Protein AF-A0A964UJM0-F1 (afdb_monomer_lite)

pLDDT: mean 88.79, std 15.18, range [38.19, 98.31]

InterPro domains:
  IPR014030 Beta-ketoacyl synthase-like, N-terminal domain [PF00109] (38-84)
  IPR015083 Polyketide synthase NorB/C/GfsB-E-like, docking domain [PF08990] (14-30)
  IPR016039 Thiolase-like [G3DSA:3.40.47.10] (19-84)
  IPR016039 Thiolase-like [SSF53901] (38-83)
  IPR050091 Polyketide and Nonribosomal Peptide Biosynthesis Enzymes [PTHR43775] (22-84)

Foldseek 3Di:
DDDDDDDDDPPVNVVVVVVVVVVVVVVVVVVVVVVVVPDDDPPDDFDDDAPRDGGPVSVVVCVVVVHDRDDDDDPPPPDPVVVVVD

Organism: NCBI:txid1775135

Sequence (86 aa):
MTATASSSASPSASVVEALRASLKENERLRNAVQAAAEPIAVVGMGCRYPGGVNSPEQLWKLVHDGGDAVAGFPTDRGWDLTALFS

Radius of gyration: 32.92 Å; chains: 1; bounding box: 55×38×94 Å

Secondary structure (DSSP, 8-state):
----------HHHHHHHHHHHHHHHHHHHHHHHHHHTPPPP-------BTTTB-SHHHHHHHHHTT-----PPPSSS---HHHH--

Structure (mmCIF, N/CA/C/O backbone):
data_AF-A0A964UJM0-F1
#
_entry.id   AF-A0A964UJM0-F1
#
loop_
_atom_site.group_PDB
_atom_site.id
_atom_site.type_symbol
_atom_site.label_atom_id
_atom_site.label_alt_id
_atom_site.label_comp_id
_atom_site.label_asym_id
_atom_site.label_entity_id
_atom_site.label_seq_id
_atom_site.pdbx_PDB_ins_code
_atom_site.Cartn_x
_atom_site.Cartn_y
_atom_site.Cartn_z
_atom_site.occupancy
_atom_site.B_iso_or_equiv
_atom_site.auth_seq_id
_atom_site.auth_comp_id
_atom_site.auth_asym_id
_atom_site.auth_atom_id
_atom_site.pdbx_PDB_model_num
ATOM 1 N N . MET A 1 1 ? -24.806 -6.607 77.509 1.00 40.84 1 MET A N 1
ATOM 2 C CA . MET A 1 1 ? -25.893 -6.774 76.520 1.00 40.84 1 MET A CA 1
ATOM 3 C C . MET A 1 1 ? -25.764 -5.671 75.486 1.00 40.84 1 MET A C 1
ATOM 5 O O . MET A 1 1 ? -26.266 -4.582 75.708 1.00 40.84 1 MET A O 1
ATOM 9 N N . THR A 1 2 ? -25.062 -5.923 74.389 1.00 38.19 2 THR A N 1
ATOM 10 C CA . THR A 1 2 ? -25.051 -5.042 73.213 1.00 38.19 2 THR A CA 1
ATOM 11 C C . THR A 1 2 ? -24.963 -5.958 72.000 1.00 38.19 2 THR A C 1
ATOM 13 O O . THR A 1 2 ? -24.007 -6.715 71.857 1.00 38.19 2 THR A O 1
ATOM 16 N N . ALA A 1 3 ? -26.040 -5.987 71.217 1.00 42.22 3 ALA A N 1
ATOM 17 C CA . ALA A 1 3 ? -26.233 -6.895 70.096 1.00 42.22 3 ALA A CA 1
ATOM 18 C C . ALA A 1 3 ? -25.534 -6.358 68.838 1.00 42.22 3 ALA A C 1
ATOM 20 O O . ALA A 1 3 ? -25.753 -5.216 68.436 1.00 42.22 3 ALA A O 1
ATOM 21 N N . THR A 1 4 ? -24.709 -7.192 68.213 1.00 43.47 4 THR A N 1
ATOM 22 C CA . THR A 1 4 ? -24.104 -6.974 66.896 1.00 43.47 4 THR A CA 1
ATOM 23 C C . THR A 1 4 ? -25.135 -7.282 65.808 1.00 43.47 4 THR A C 1
ATOM 25 O O . THR A 1 4 ? -25.493 -8.437 65.588 1.00 43.47 4 THR A O 1
ATOM 28 N N . ALA A 1 5 ? -25.632 -6.255 65.116 1.00 47.00 5 ALA A N 1
ATOM 29 C CA . ALA A 1 5 ? -26.492 -6.424 63.949 1.00 47.00 5 ALA A CA 1
ATOM 30 C C . ALA A 1 5 ? -25.639 -6.795 62.724 1.00 47.00 5 ALA A C 1
ATOM 32 O O . ALA A 1 5 ? -24.877 -5.976 62.213 1.00 47.00 5 ALA A O 1
ATOM 33 N N . SER A 1 6 ? -25.764 -8.039 62.255 1.00 48.59 6 SER A N 1
ATOM 34 C CA . SER A 1 6 ? -25.234 -8.457 60.953 1.00 48.59 6 SER A CA 1
ATOM 35 C C . SER A 1 6 ? -26.131 -7.901 59.846 1.00 48.59 6 SER A C 1
ATOM 37 O O . SER A 1 6 ? -27.277 -8.321 59.698 1.00 48.59 6 SER A O 1
ATOM 39 N N . SER A 1 7 ? -25.616 -6.939 59.081 1.00 53.91 7 SER A N 1
ATOM 40 C CA . SER A 1 7 ? -26.282 -6.411 57.889 1.00 53.91 7 SER A CA 1
ATOM 41 C C . SER A 1 7 ? -26.185 -7.436 56.755 1.00 53.91 7 SER A C 1
ATOM 43 O O . SER A 1 7 ? -25.106 -7.664 56.209 1.00 53.91 7 SER A O 1
ATOM 45 N N . SER A 1 8 ? -27.303 -8.085 56.422 1.00 51.12 8 SER A N 1
ATOM 46 C CA . SER A 1 8 ? -27.425 -8.973 55.262 1.00 51.12 8 SER A CA 1
ATOM 47 C C . SER A 1 8 ? -27.925 -8.163 54.067 1.00 51.12 8 SER A C 1
ATOM 49 O O . SER A 1 8 ? -29.124 -8.017 53.839 1.00 51.12 8 SER A O 1
ATOM 51 N N . ALA A 1 9 ? -26.998 -7.592 53.296 1.00 63.12 9 ALA A N 1
ATOM 52 C CA . ALA A 1 9 ? -27.351 -7.061 51.984 1.00 63.12 9 ALA A CA 1
ATOM 53 C C . ALA A 1 9 ? -27.947 -8.201 51.138 1.00 63.12 9 ALA A C 1
ATOM 55 O O . ALA A 1 9 ? -27.402 -9.307 51.109 1.00 63.12 9 ALA A O 1
ATOM 56 N N . SER A 1 10 ? -29.082 -7.952 50.482 1.00 74.62 10 SER A N 1
ATOM 57 C CA . SER A 1 10 ? -29.753 -8.962 49.666 1.00 74.62 10 SER A CA 1
ATOM 58 C C . SER A 1 10 ? -28.822 -9.455 48.548 1.00 74.62 10 SER A C 1
ATOM 60 O O . SER A 1 10 ? -28.045 -8.666 48.005 1.00 74.62 10 SER A O 1
ATOM 62 N N . PRO A 1 11 ? -28.904 -10.737 48.150 1.00 72.75 11 PRO A N 1
ATOM 63 C CA . PRO A 1 11 ? -28.066 -11.293 47.084 1.00 72.75 11 PRO A CA 1
ATOM 64 C C . PRO A 1 11 ? -28.124 -10.496 45.770 1.00 72.75 11 PRO A C 1
ATOM 66 O O . PRO A 1 11 ? -27.172 -10.483 45.001 1.00 72.75 11 PRO A O 1
ATOM 69 N N . SER A 1 12 ? -29.226 -9.790 45.510 1.00 77.44 12 SER A N 1
ATOM 70 C CA . SER A 1 12 ? -29.365 -8.894 44.362 1.00 77.44 12 SER A CA 1
ATOM 71 C C . SER A 1 12 ? -28.558 -7.598 44.499 1.00 77.44 12 SER A C 1
ATOM 73 O O . SER A 1 12 ? -28.021 -7.115 43.506 1.00 77.44 12 SER A O 1
ATOM 75 N N . ALA A 1 13 ? -28.421 -7.043 45.707 1.00 88.94 13 ALA A N 1
ATOM 76 C CA . ALA A 1 13 ? -27.643 -5.828 45.946 1.00 88.94 13 ALA A CA 1
ATOM 77 C C . ALA A 1 13 ? -26.138 -6.059 45.729 1.00 88.94 13 ALA A C 1
ATOM 79 O O . ALA A 1 13 ? -25.467 -5.206 45.149 1.00 88.94 13 ALA A O 1
ATOM 80 N N . SER A 1 14 ? -25.618 -7.226 46.126 1.00 87.81 14 SER A N 1
ATOM 81 C CA . SER A 1 14 ? -24.213 -7.580 45.884 1.00 87.81 14 SER A CA 1
ATOM 82 C C . SER A 1 14 ? -23.918 -7.787 44.397 1.00 87.81 14 SER A C 1
ATOM 84 O O . SER A 1 14 ? -22.887 -7.326 43.911 1.00 87.81 14 SER A O 1
ATOM 86 N N . VAL A 1 15 ? -24.843 -8.406 43.653 1.00 94.44 15 VAL A N 1
ATOM 87 C CA . VAL A 1 15 ? -24.725 -8.580 42.196 1.00 94.44 15 VAL A CA 1
ATOM 88 C C . VAL A 1 15 ? -24.742 -7.236 41.471 1.00 94.44 15 VAL A C 1
ATOM 90 O O . VAL A 1 15 ? -23.928 -7.021 40.576 1.00 94.44 15 VAL A O 1
ATOM 93 N N . VAL A 1 16 ? -25.626 -6.311 41.860 1.00 95.44 16 VAL A N 1
ATOM 94 C CA . VAL A 1 16 ? -25.690 -4.970 41.255 1.00 95.44 16 VAL A CA 1
ATOM 95 C C . VAL A 1 16 ? -24.393 -4.194 41.482 1.00 95.44 16 VAL A C 1
ATOM 97 O O . VAL A 1 16 ? -23.906 -3.538 40.560 1.00 95.44 16 VAL A O 1
ATOM 100 N N . GLU A 1 17 ? -23.811 -4.281 42.676 1.00 95.62 17 GLU A N 1
ATOM 101 C CA . GLU A 1 17 ? -22.555 -3.592 42.972 1.00 95.62 17 GLU A CA 1
ATOM 102 C C . GLU A 1 17 ? -21.371 -4.207 42.223 1.00 95.62 17 GLU A C 1
ATOM 104 O O . GLU A 1 17 ? -20.585 -3.486 41.608 1.00 95.62 17 GLU A O 1
ATOM 109 N N . ALA A 1 18 ? -21.290 -5.539 42.188 1.00 94.75 18 ALA A N 1
ATOM 110 C CA . ALA A 1 18 ? -20.285 -6.238 41.399 1.00 94.75 18 ALA A CA 1
ATOM 111 C C . ALA A 1 18 ? -20.387 -5.862 39.912 1.00 94.75 18 ALA A C 1
ATOM 113 O O . ALA A 1 18 ? -19.379 -5.526 39.293 1.00 94.75 18 ALA A O 1
ATOM 114 N N . LEU A 1 19 ? -21.604 -5.825 39.356 1.00 96.19 19 LEU A N 1
ATOM 115 C CA . LEU A 1 19 ? -21.829 -5.427 37.968 1.00 96.19 19 LEU A CA 1
ATOM 116 C C . LEU A 1 19 ? -21.388 -3.980 37.714 1.00 96.19 19 LEU A C 1
ATOM 118 O O . LEU A 1 19 ? -20.714 -3.715 36.721 1.00 96.19 19 LEU A O 1
ATOM 122 N N . ARG A 1 20 ? -21.714 -3.044 38.615 1.00 97.38 20 ARG A N 1
ATOM 123 C CA . ARG A 1 20 ? -21.277 -1.643 38.511 1.00 97.38 20 ARG A CA 1
ATOM 124 C C . ARG A 1 20 ? -19.751 -1.529 38.511 1.00 97.38 20 ARG A C 1
ATOM 126 O O . ARG A 1 20 ? -19.198 -0.804 37.683 1.00 97.38 20 ARG A O 1
ATOM 133 N N . ALA A 1 21 ? -19.075 -2.254 39.401 1.00 97.31 21 ALA A N 1
ATOM 134 C CA . ALA A 1 21 ? -17.617 -2.289 39.457 1.00 97.31 21 ALA A CA 1
ATOM 135 C C . ALA A 1 21 ? -17.015 -2.868 38.165 1.00 97.31 21 ALA A C 1
ATOM 137 O O . ALA A 1 21 ? -16.101 -2.275 37.591 1.00 97.31 21 ALA A O 1
ATOM 138 N N . SER A 1 22 ? -17.571 -3.972 37.657 1.00 96.81 22 SER A N 1
ATOM 139 C CA . SER A 1 22 ? -17.131 -4.587 36.402 1.00 96.81 22 SER A CA 1
ATOM 140 C C . SER A 1 22 ? -17.349 -3.688 35.185 1.00 96.81 22 SER A C 1
ATOM 142 O O . SER A 1 22 ? -16.493 -3.648 34.305 1.00 96.81 22 SER A O 1
ATOM 144 N N . LEU A 1 23 ? -18.463 -2.956 35.105 1.00 97.69 23 LEU A N 1
ATOM 145 C CA . LEU A 1 23 ? -18.716 -2.023 34.001 1.00 97.69 23 LEU A CA 1
ATOM 146 C C . LEU A 1 23 ? -17.709 -0.870 34.003 1.00 97.69 23 LEU A C 1
ATOM 148 O O . LEU A 1 23 ? -17.128 -0.573 32.962 1.00 97.69 23 LEU A O 1
ATOM 152 N N . LYS A 1 24 ? -17.428 -0.294 35.177 1.00 97.81 24 LYS A N 1
ATOM 153 C CA . LYS A 1 24 ? -16.421 0.763 35.330 1.00 97.81 24 LYS A CA 1
ATOM 154 C C . LYS A 1 24 ? -15.026 0.295 34.913 1.00 97.81 24 LYS A C 1
ATOM 156 O O . LYS A 1 24 ? -14.274 1.050 34.301 1.00 97.81 24 LYS A O 1
ATOM 161 N N . GLU A 1 25 ? -14.676 -0.946 35.235 1.00 97.06 25 GLU A N 1
ATOM 162 C CA . GLU A 1 25 ? -13.394 -1.515 34.821 1.00 97.06 25 GLU A CA 1
ATOM 163 C C . GLU A 1 25 ? -13.348 -1.787 33.311 1.00 97.06 25 GLU A C 1
ATOM 165 O O . GLU A 1 25 ? -12.366 -1.449 32.656 1.00 97.06 25 GLU A O 1
ATOM 170 N N . ASN A 1 26 ? -14.437 -2.286 32.720 1.00 97.31 26 ASN A N 1
ATOM 171 C CA . ASN A 1 26 ? -14.537 -2.438 31.266 1.00 97.31 26 ASN A CA 1
ATOM 172 C C . ASN A 1 26 ? -14.392 -1.101 30.527 1.00 97.31 26 ASN A C 1
ATOM 174 O O . ASN A 1 26 ? -13.728 -1.045 29.495 1.00 97.31 26 ASN A O 1
ATOM 178 N N . GLU A 1 27 ? -14.988 -0.024 31.038 1.00 97.50 27 GLU A N 1
ATOM 179 C CA . GLU A 1 27 ? -14.829 1.318 30.468 1.00 97.50 27 GLU A CA 1
ATOM 180 C C . GLU A 1 27 ? -13.372 1.785 30.507 1.00 97.50 27 GLU A C 1
ATOM 182 O O . GLU A 1 27 ? -12.854 2.267 29.501 1.00 97.50 27 GLU A O 1
ATOM 187 N N . ARG A 1 28 ? -12.674 1.584 31.631 1.00 96.62 28 ARG A N 1
ATOM 188 C CA . ARG A 1 28 ? -11.243 1.911 31.738 1.00 96.62 28 ARG A CA 1
ATOM 189 C C . ARG A 1 28 ? -10.404 1.143 30.729 1.00 96.62 28 ARG A C 1
ATOM 191 O O . ARG A 1 28 ? -9.581 1.747 30.047 1.00 96.62 28 ARG A O 1
ATOM 198 N N . LEU A 1 29 ? -10.627 -0.165 30.627 1.00 95.81 29 LEU A N 1
ATOM 199 C CA . LEU A 1 29 ? -9.907 -1.022 29.690 1.00 95.81 29 LEU A CA 1
ATOM 200 C C . LEU A 1 29 ? 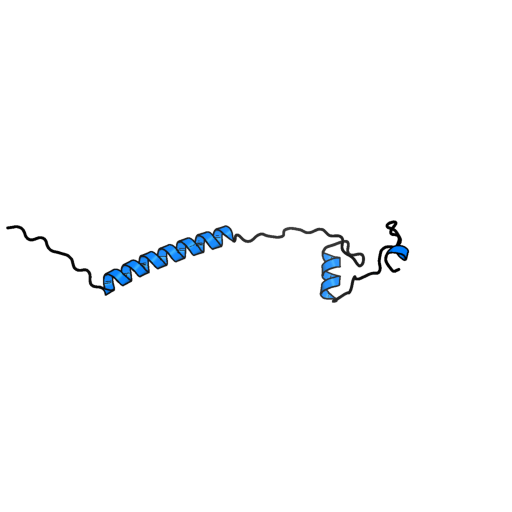-10.166 -0.597 28.243 1.00 95.81 29 LEU A C 1
ATOM 202 O O . LEU A 1 29 ? -9.223 -0.464 27.469 1.00 95.81 29 LEU A O 1
ATOM 206 N N . ARG A 1 30 ? -11.422 -0.310 27.888 1.00 95.19 30 ARG A N 1
ATOM 207 C CA . ARG A 1 30 ? -11.780 0.207 26.559 1.00 95.19 30 ARG A CA 1
ATOM 208 C C . ARG A 1 30 ? -11.062 1.515 26.245 1.00 95.19 30 ARG A C 1
ATOM 210 O O . ARG A 1 30 ? -10.485 1.630 25.170 1.00 95.19 30 ARG A O 1
ATOM 217 N N . ASN A 1 31 ? -11.043 2.457 27.183 1.00 94.62 31 ASN A N 1
ATOM 218 C CA . ASN A 1 31 ? -10.366 3.739 26.996 1.00 94.62 31 ASN A CA 1
ATOM 219 C C . ASN A 1 31 ? -8.849 3.567 26.847 1.00 94.62 31 ASN A C 1
ATOM 221 O O . ASN A 1 31 ? -8.246 4.207 25.992 1.00 94.62 31 ASN A O 1
ATOM 225 N N . ALA A 1 32 ? -8.233 2.680 27.633 1.00 92.19 32 ALA A N 1
ATOM 226 C CA . ALA A 1 32 ? -6.808 2.377 27.518 1.00 92.19 32 ALA A CA 1
ATOM 227 C C . ALA A 1 32 ? -6.466 1.743 26.161 1.00 92.19 32 ALA A C 1
ATOM 229 O O . ALA A 1 32 ? -5.480 2.125 25.536 1.00 92.19 32 ALA A O 1
ATOM 230 N N . VAL A 1 33 ? -7.306 0.822 25.674 1.00 92.38 33 VAL A N 1
ATOM 231 C CA . VAL A 1 33 ? -7.153 0.221 24.341 1.00 92.38 33 VAL A CA 1
ATOM 232 C C . VAL A 1 33 ? -7.321 1.271 23.242 1.00 92.38 33 VAL A C 1
ATOM 234 O O . VAL A 1 33 ? -6.517 1.297 22.319 1.00 92.38 33 VAL A O 1
ATOM 237 N N . GLN A 1 34 ? -8.315 2.158 23.340 1.00 91.00 34 GLN A N 1
ATOM 238 C CA . GLN A 1 34 ? -8.503 3.238 22.365 1.00 91.00 34 GLN A CA 1
ATOM 239 C C . GLN A 1 34 ? -7.335 4.226 22.352 1.00 91.00 34 GLN A C 1
ATOM 241 O O . GLN A 1 34 ? -6.893 4.614 21.278 1.00 91.00 34 GLN A O 1
ATOM 246 N N . ALA A 1 35 ? -6.813 4.598 23.521 1.00 88.00 35 ALA A N 1
ATOM 247 C CA . ALA A 1 35 ? -5.641 5.461 23.621 1.00 88.00 35 ALA A CA 1
ATOM 248 C C . ALA A 1 35 ? -4.386 4.792 23.037 1.00 88.00 35 ALA A C 1
ATOM 250 O O . ALA A 1 35 ? -3.592 5.446 22.374 1.00 88.00 35 ALA A O 1
ATOM 251 N N . ALA A 1 36 ? -4.217 3.482 23.244 1.00 89.75 36 ALA A N 1
ATOM 252 C CA . ALA A 1 36 ? -3.125 2.721 22.638 1.00 89.75 36 ALA A CA 1
ATOM 253 C C . ALA A 1 36 ? -3.294 2.536 21.118 1.00 89.75 36 ALA A C 1
ATOM 255 O O . ALA A 1 36 ? -2.307 2.378 20.405 1.00 89.75 36 ALA A O 1
ATOM 256 N N . ALA A 1 37 ? -4.533 2.559 20.623 1.00 91.44 37 ALA A N 1
ATOM 257 C CA . ALA A 1 37 ? -4.885 2.476 19.209 1.00 91.44 37 ALA A CA 1
ATOM 258 C C . ALA A 1 37 ? -5.096 3.866 18.579 1.00 91.44 37 ALA A C 1
ATOM 260 O O . ALA A 1 37 ? -5.977 4.037 17.731 1.00 91.44 37 ALA A O 1
ATOM 261 N N . GLU A 1 38 ? -4.313 4.863 19.004 1.00 88.75 38 GLU A N 1
ATOM 262 C CA . GLU A 1 38 ? -4.364 6.209 18.438 1.00 88.75 38 GLU A CA 1
ATOM 263 C C . GLU A 1 38 ? -4.182 6.162 16.904 1.00 88.75 38 GLU A C 1
ATOM 265 O O . GLU A 1 38 ? -3.231 5.540 16.414 1.00 88.75 38 GLU A O 1
ATOM 270 N N . PRO A 1 39 ? -5.082 6.784 16.115 1.00 91.31 39 PRO A N 1
ATOM 271 C CA . PRO A 1 39 ? -4.981 6.759 14.661 1.00 91.31 39 PRO A CA 1
ATOM 272 C C . PRO A 1 39 ? -3.692 7.417 14.158 1.00 91.31 39 PRO A C 1
ATOM 274 O O . PRO A 1 39 ? -3.429 8.586 14.429 1.00 91.31 39 PRO A O 1
ATOM 277 N N . ILE A 1 40 ? -2.923 6.688 13.348 1.00 90.00 40 ILE A N 1
ATOM 278 C CA . ILE A 1 40 ? -1.719 7.215 12.700 1.00 90.00 40 ILE A CA 1
ATOM 279 C C . ILE A 1 40 ? -2.066 7.718 11.299 1.00 90.00 40 ILE A C 1
ATOM 281 O O . ILE A 1 40 ? -2.566 6.967 10.460 1.00 90.00 40 ILE A O 1
ATOM 285 N N . ALA A 1 41 ? -1.772 8.989 11.029 1.00 95.75 41 ALA A N 1
ATOM 286 C CA . ALA A 1 41 ? -1.970 9.586 9.713 1.00 95.75 41 ALA A CA 1
ATOM 287 C C . ALA A 1 41 ? -0.766 9.329 8.790 1.00 95.75 41 ALA A C 1
ATOM 289 O O . ALA A 1 41 ? 0.373 9.653 9.127 1.00 95.75 41 ALA A O 1
ATOM 290 N N . VAL A 1 42 ? -1.021 8.819 7.581 1.00 94.31 42 VAL A N 1
ATOM 291 C CA . VAL A 1 42 ? -0.031 8.809 6.492 1.00 94.31 42 VAL A CA 1
ATOM 292 C C . VAL A 1 42 ? -0.056 10.181 5.819 1.00 94.31 42 VAL A C 1
ATOM 294 O O . VAL A 1 42 ? -0.938 10.473 5.019 1.00 94.31 42 VAL A O 1
ATOM 297 N N . VAL A 1 43 ? 0.899 11.043 6.172 1.00 97.31 43 VAL A N 1
ATOM 298 C CA . VAL A 1 43 ? 0.961 12.439 5.687 1.00 97.31 43 VAL A CA 1
ATOM 299 C C . VAL A 1 43 ? 1.680 12.602 4.344 1.00 97.31 43 VAL A C 1
ATOM 301 O O . VAL A 1 43 ? 1.643 13.670 3.743 1.00 97.31 43 VAL A O 1
ATOM 304 N N . GLY A 1 44 ? 2.341 11.550 3.867 1.00 95.75 44 GLY A N 1
ATOM 305 C CA . GLY A 1 44 ? 3.052 11.542 2.596 1.00 95.75 44 GLY A CA 1
ATOM 306 C C . GLY A 1 44 ? 3.628 10.167 2.285 1.00 95.75 44 GLY A C 1
ATOM 307 O O . GLY A 1 44 ? 3.770 9.323 3.170 1.00 95.75 44 GLY A O 1
ATOM 308 N N . MET A 1 45 ? 3.959 9.944 1.015 1.00 96.25 45 MET A N 1
ATOM 309 C CA . MET A 1 45 ? 4.565 8.704 0.536 1.00 96.25 45 MET A CA 1
ATOM 310 C C . MET A 1 45 ? 5.484 8.973 -0.658 1.00 96.25 45 MET A C 1
ATOM 312 O O . MET A 1 45 ? 5.274 9.907 -1.427 1.00 96.25 45 MET A O 1
ATOM 316 N N . GLY A 1 46 ? 6.501 8.133 -0.822 1.00 96.31 46 GLY A N 1
ATOM 317 C CA . GLY A 1 46 ? 7.394 8.131 -1.976 1.00 96.31 46 GLY A CA 1
ATOM 318 C C . GLY A 1 46 ? 7.732 6.695 -2.346 1.00 96.31 46 GLY A C 1
ATOM 319 O O . GLY A 1 46 ? 7.849 5.845 -1.464 1.00 96.31 46 GLY A O 1
ATOM 320 N N . CYS A 1 47 ? 7.849 6.405 -3.643 1.00 96.38 47 CYS A N 1
ATOM 321 C CA . CYS A 1 47 ? 8.021 5.027 -4.082 1.00 96.38 47 CYS A CA 1
ATOM 322 C C . CYS A 1 47 ? 8.764 4.843 -5.411 1.00 96.38 47 CYS A C 1
ATOM 324 O O . CYS A 1 47 ? 8.843 5.737 -6.260 1.00 96.38 47 CYS A O 1
ATOM 326 N N . ARG A 1 48 ? 9.291 3.626 -5.572 1.00 97.62 48 ARG A N 1
ATOM 327 C CA . ARG A 1 48 ? 9.828 3.042 -6.804 1.00 97.62 48 ARG A CA 1
ATOM 328 C C . ARG A 1 48 ? 9.350 1.592 -6.855 1.00 97.62 48 ARG A C 1
ATOM 330 O O . ARG A 1 48 ? 9.763 0.797 -6.016 1.00 97.62 48 ARG A O 1
ATOM 337 N N . TYR A 1 49 ? 8.467 1.276 -7.792 1.00 96.75 49 TYR A N 1
ATOM 338 C CA . TYR A 1 49 ? 7.890 -0.057 -7.965 1.00 96.75 49 TYR A CA 1
ATOM 339 C C . TYR A 1 49 ? 8.157 -0.588 -9.386 1.00 96.75 49 TYR A C 1
ATOM 341 O O . TYR A 1 49 ? 8.528 0.190 -10.274 1.00 96.75 49 TYR A O 1
ATOM 349 N N . PRO A 1 50 ? 7.990 -1.906 -9.620 1.00 96.19 50 PRO A N 1
ATOM 350 C CA . PRO A 1 50 ? 8.030 -2.490 -10.960 1.00 96.19 50 PRO A CA 1
ATOM 351 C C . PRO A 1 50 ? 7.051 -1.822 -11.940 1.00 96.19 50 PRO A C 1
ATOM 353 O O . PRO A 1 50 ? 6.155 -1.077 -11.544 1.00 96.19 50 PRO A O 1
ATOM 356 N N . GLY A 1 51 ? 7.241 -2.062 -13.239 1.00 94.31 51 GLY A N 1
ATOM 357 C CA . GLY A 1 51 ? 6.422 -1.429 -14.283 1.00 94.31 51 GLY A CA 1
ATOM 358 C C . GLY A 1 51 ? 6.716 0.063 -14.494 1.00 94.31 51 GLY A C 1
ATOM 359 O O . GLY A 1 51 ? 5.914 0.772 -15.091 1.00 94.31 51 GLY A O 1
ATOM 360 N N . GLY A 1 52 ? 7.861 0.557 -14.004 1.00 95.12 52 GLY A N 1
ATOM 361 C CA . GLY A 1 52 ? 8.290 1.948 -14.193 1.00 95.12 52 GLY A CA 1
ATOM 362 C C . GLY A 1 52 ? 7.605 2.961 -13.269 1.00 95.12 52 GLY A C 1
ATOM 363 O O . GLY A 1 52 ? 7.686 4.163 -13.519 1.00 95.12 52 GLY A O 1
ATOM 364 N N . VAL A 1 53 ? 6.950 2.500 -12.203 1.00 98.00 53 VAL A N 1
ATOM 365 C CA . VAL A 1 53 ? 6.232 3.352 -11.251 1.00 98.00 53 VAL A CA 1
ATOM 366 C C . VAL A 1 53 ? 7.214 4.085 -10.338 1.00 98.00 53 VAL A C 1
ATOM 368 O O . VAL A 1 53 ? 7.883 3.493 -9.492 1.00 98.00 53 VAL A O 1
ATOM 371 N N . ASN A 1 54 ? 7.257 5.406 -10.475 1.00 98.19 54 ASN A N 1
ATOM 372 C CA . ASN A 1 54 ? 8.180 6.301 -9.782 1.00 98.19 54 ASN A CA 1
ATOM 373 C C . ASN A 1 54 ? 7.473 7.372 -8.934 1.00 98.19 54 ASN A C 1
ATOM 375 O O . ASN A 1 54 ? 8.135 8.276 -8.414 1.00 98.19 54 ASN A O 1
ATOM 379 N N . SER A 1 55 ? 6.150 7.291 -8.788 1.00 98.06 55 SER A N 1
ATOM 380 C CA . SER A 1 55 ? 5.381 8.171 -7.910 1.00 98.06 55 SER A CA 1
ATOM 381 C C . SER A 1 55 ? 4.137 7.473 -7.341 1.00 98.06 55 SER A C 1
ATOM 383 O O . SER A 1 55 ? 3.674 6.481 -7.917 1.00 98.06 55 SER A O 1
ATOM 385 N N . PRO A 1 56 ? 3.581 7.985 -6.231 1.00 97.94 56 PRO A N 1
ATOM 386 C CA . PRO A 1 56 ? 2.317 7.513 -5.666 1.00 97.94 56 PRO A CA 1
ATOM 387 C C . PRO A 1 56 ? 1.154 7.515 -6.665 1.00 97.94 56 PRO A C 1
ATOM 389 O O . PRO A 1 56 ? 0.362 6.579 -6.698 1.00 97.94 56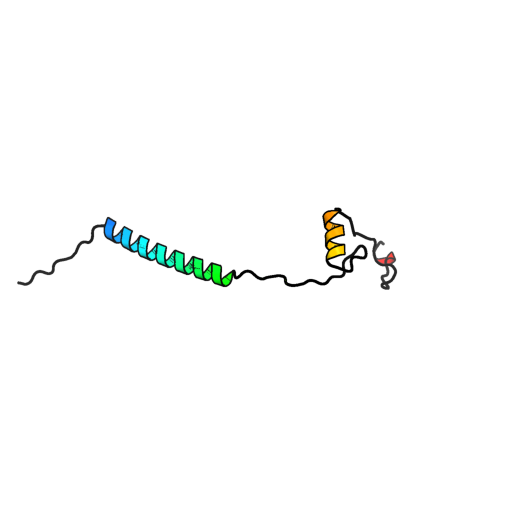 PRO A O 1
ATOM 392 N N . GLU A 1 57 ? 1.076 8.531 -7.522 1.00 97.94 57 GLU A N 1
ATOM 393 C CA . GLU A 1 57 ? 0.024 8.678 -8.533 1.00 97.94 57 GLU A CA 1
ATOM 394 C C . GLU A 1 57 ? 0.141 7.597 -9.610 1.00 97.94 57 GLU A C 1
ATOM 396 O O . GLU A 1 57 ? -0.863 7.045 -10.059 1.00 97.94 57 GLU A O 1
ATOM 401 N N . GLN A 1 58 ? 1.372 7.260 -10.004 1.00 98.06 58 GLN A N 1
ATOM 402 C CA . GLN A 1 58 ? 1.624 6.177 -10.953 1.00 98.06 58 GLN A CA 1
ATOM 403 C C . GLN A 1 58 ? 1.290 4.812 -10.347 1.00 98.06 58 GLN A C 1
ATOM 405 O O . GLN A 1 58 ? 0.721 3.969 -11.039 1.00 98.06 58 GLN A O 1
ATOM 410 N N . LEU A 1 59 ? 1.583 4.605 -9.057 1.00 97.88 59 LEU A N 1
ATOM 411 C CA . LEU A 1 59 ? 1.163 3.397 -8.345 1.00 97.88 59 LEU A CA 1
ATOM 412 C C . LEU A 1 59 ? -0.362 3.297 -8.313 1.00 97.88 59 LEU A C 1
ATOM 414 O O . LEU A 1 59 ? -0.915 2.244 -8.620 1.00 97.88 59 LEU A O 1
ATOM 418 N N . TRP A 1 60 ? -1.036 4.393 -7.959 1.00 97.25 60 TRP A N 1
ATOM 419 C CA . TRP A 1 60 ? -2.491 4.431 -7.902 1.00 97.25 60 TRP A CA 1
ATOM 420 C C . TRP A 1 60 ? -3.110 4.085 -9.252 1.00 97.25 60 TRP A C 1
ATOM 422 O O . TRP A 1 60 ? -4.000 3.242 -9.314 1.00 97.25 60 TRP A O 1
ATOM 432 N N . LYS A 1 61 ? -2.590 4.668 -10.338 1.00 98.12 61 LYS A N 1
ATOM 433 C CA . LYS A 1 61 ? -3.026 4.343 -11.696 1.00 98.12 61 LYS A CA 1
ATOM 434 C C . LYS A 1 61 ? -2.846 2.857 -12.014 1.00 98.12 61 LYS A C 1
ATOM 436 O O . LYS A 1 61 ? -3.788 2.240 -12.493 1.00 98.12 61 LYS A O 1
ATOM 441 N N . LEU A 1 62 ? -1.679 2.278 -11.713 1.00 97.69 62 LEU A N 1
ATOM 442 C CA . LEU A 1 62 ? -1.408 0.857 -11.957 1.00 97.69 62 LEU A CA 1
A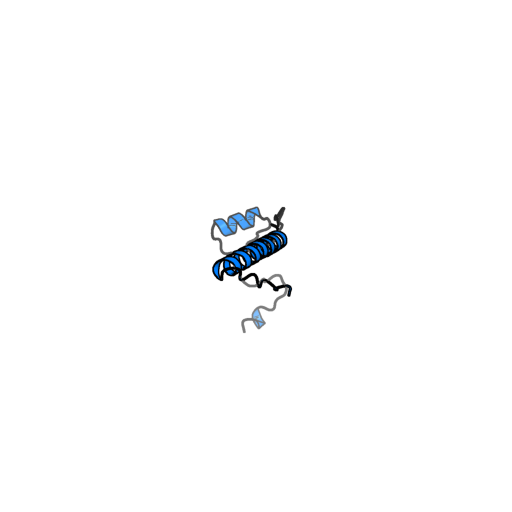TOM 443 C C . LEU A 1 62 ? -2.429 -0.047 -11.247 1.00 97.69 62 LEU A C 1
ATOM 445 O O . LEU A 1 62 ? -2.996 -0.936 -11.873 1.00 97.69 62 LEU A O 1
ATOM 449 N N . VAL A 1 63 ? -2.681 0.194 -9.956 1.00 97.25 63 VAL A N 1
ATOM 450 C CA . VAL A 1 63 ? -3.614 -0.615 -9.152 1.00 97.25 63 VAL A CA 1
ATOM 451 C C . VAL A 1 63 ? -5.058 -0.411 -9.603 1.00 97.25 63 VAL A C 1
ATOM 453 O O . VAL A 1 63 ? -5.802 -1.380 -9.730 1.00 97.25 63 VAL A O 1
ATOM 456 N N . HIS A 1 64 ? -5.454 0.836 -9.857 1.00 98.31 64 HIS A N 1
A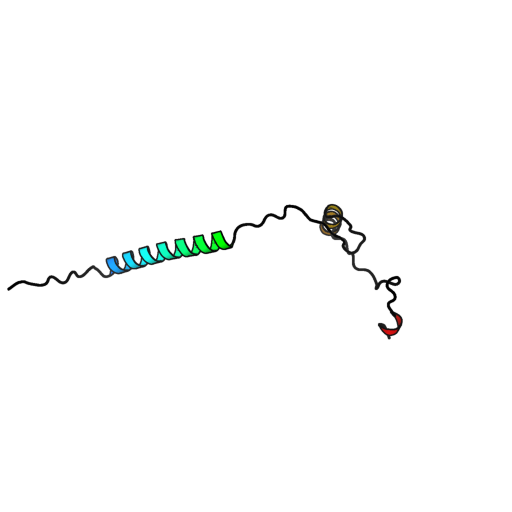TOM 457 C CA . HIS A 1 64 ? -6.799 1.177 -10.310 1.00 98.31 64 HIS A CA 1
ATOM 458 C C . HIS A 1 64 ? -7.132 0.537 -11.662 1.00 98.31 64 HIS A C 1
ATOM 460 O O . HIS A 1 64 ? -8.218 -0.014 -11.826 1.00 98.31 64 HIS A O 1
ATOM 466 N N . ASP A 1 65 ? -6.181 0.573 -12.597 1.00 98.00 65 ASP A N 1
ATOM 467 C CA . ASP A 1 65 ? -6.330 -0.004 -13.932 1.00 98.00 65 ASP A CA 1
ATOM 468 C C . ASP A 1 65 ? -6.157 -1.541 -13.928 1.00 98.00 65 ASP A C 1
ATOM 470 O O . ASP A 1 65 ? -6.358 -2.182 -14.958 1.00 98.00 65 ASP A O 1
ATOM 474 N N . GLY A 1 66 ? -5.783 -2.146 -12.789 1.00 97.00 66 GLY A N 1
ATOM 475 C CA . GLY A 1 66 ? -5.546 -3.588 -12.661 1.00 97.00 66 GLY A CA 1
ATOM 476 C C . GLY A 1 66 ? -4.319 -4.085 -13.434 1.00 97.00 66 GLY A C 1
ATOM 477 O O . GLY A 1 66 ? -4.324 -5.208 -13.935 1.00 97.00 66 GLY A O 1
ATOM 478 N N . GLY A 1 67 ? -3.291 -3.246 -13.584 1.00 95.94 67 GLY A N 1
ATOM 479 C CA . GLY A 1 67 ? -2.105 -3.560 -14.377 1.00 95.94 67 GLY A CA 1
ATOM 480 C C . GLY A 1 67 ? -1.196 -4.615 -13.737 1.00 95.94 67 GLY A C 1
ATOM 481 O O . GLY A 1 67 ? -0.996 -4.631 -12.523 1.00 95.94 67 GLY A O 1
ATOM 482 N N . ASP A 1 68 ? -0.597 -5.460 -14.579 1.00 96.69 68 ASP A N 1
ATOM 483 C CA . ASP A 1 68 ? 0.443 -6.413 -14.188 1.00 96.69 68 ASP A CA 1
ATOM 484 C C . ASP A 1 68 ? 1.834 -5.811 -14.436 1.00 96.69 68 ASP A C 1
ATOM 486 O O . ASP A 1 68 ? 2.144 -5.347 -15.534 1.00 96.69 68 ASP A O 1
ATOM 490 N N . ALA A 1 69 ? 2.665 -5.803 -13.396 1.00 96.44 69 ALA A N 1
ATOM 491 C CA . ALA A 1 69 ? 4.029 -5.286 -13.438 1.00 96.44 69 ALA A CA 1
ATOM 492 C C . ALA A 1 69 ? 5.093 -6.390 -13.311 1.00 96.44 69 ALA A C 1
ATOM 494 O O . ALA A 1 69 ? 6.277 -6.083 -13.136 1.00 96.44 69 ALA A O 1
ATOM 495 N N . VAL A 1 70 ? 4.689 -7.663 -13.375 1.00 96.06 70 VAL A N 1
ATOM 496 C CA . VAL A 1 70 ? 5.611 -8.797 -13.425 1.00 96.06 70 VAL A CA 1
ATOM 497 C C . VAL A 1 70 ? 6.424 -8.726 -14.717 1.00 96.06 70 VAL A C 1
ATOM 499 O O . VAL A 1 70 ? 5.899 -8.572 -15.816 1.00 96.06 70 VAL A O 1
ATOM 502 N N . ALA A 1 71 ? 7.739 -8.844 -14.572 1.00 92.62 71 ALA A N 1
ATOM 503 C CA . ALA A 1 71 ? 8.686 -8.864 -15.674 1.00 92.62 71 ALA A CA 1
ATOM 504 C C . ALA A 1 71 ? 9.647 -10.043 -15.506 1.00 92.62 71 ALA A C 1
ATOM 506 O O . ALA A 1 71 ? 9.777 -10.610 -14.418 1.00 92.62 71 ALA A O 1
ATOM 507 N N . GLY A 1 72 ? 10.333 -10.402 -16.592 1.00 92.88 72 GLY A N 1
ATOM 508 C CA . GLY A 1 72 ? 11.430 -11.364 -16.531 1.00 92.88 72 GLY A CA 1
ATOM 509 C C . GLY A 1 72 ? 12.579 -10.877 -15.642 1.00 92.88 72 GLY A C 1
ATOM 510 O O . GLY A 1 72 ? 12.625 -9.719 -15.218 1.00 92.88 72 GLY A O 1
ATOM 511 N N . PHE A 1 73 ? 13.535 -11.767 -15.376 1.00 93.31 73 PHE A N 1
ATOM 512 C CA . PHE A 1 73 ? 14.727 -11.395 -14.622 1.00 93.31 73 PHE A CA 1
ATOM 513 C C . PHE A 1 73 ? 15.528 -10.296 -15.329 1.00 93.31 73 PHE A C 1
ATOM 515 O O . PHE A 1 73 ? 15.598 -10.269 -16.561 1.00 93.31 73 PHE A O 1
ATOM 522 N N . PRO A 1 74 ? 16.162 -9.398 -14.560 1.00 91.75 74 PRO A N 1
ATOM 523 C CA . PRO A 1 74 ? 16.929 -8.312 -15.137 1.00 91.75 74 PRO A CA 1
ATOM 524 C C . PRO A 1 74 ? 18.183 -8.838 -15.846 1.00 91.75 74 PRO A C 1
ATOM 526 O O . PRO A 1 74 ? 18.985 -9.567 -15.264 1.00 91.75 74 PRO A O 1
ATOM 529 N N . THR A 1 75 ? 18.390 -8.410 -17.091 1.00 92.69 75 THR A N 1
ATOM 530 C CA . THR A 1 75 ? 19.586 -8.731 -17.892 1.00 92.69 75 THR A CA 1
ATOM 531 C C . THR A 1 75 ? 20.729 -7.733 -17.683 1.00 92.69 75 THR A C 1
ATOM 533 O O . THR A 1 75 ? 21.818 -7.911 -18.216 1.00 92.69 75 THR A O 1
ATOM 536 N N . ASP A 1 76 ? 20.493 -6.669 -16.916 1.00 94.69 76 ASP A N 1
ATOM 537 C CA . ASP A 1 76 ? 21.383 -5.520 -16.716 1.00 94.69 76 ASP A CA 1
ATOM 538 C C . ASP A 1 76 ? 21.933 -5.416 -15.280 1.00 94.69 76 ASP A C 1
ATOM 540 O O . ASP A 1 76 ? 22.545 -4.417 -14.905 1.00 94.69 76 ASP A O 1
ATOM 544 N N . ARG A 1 77 ? 21.737 -6.455 -14.456 1.00 92.88 77 ARG A N 1
ATOM 545 C CA . ARG A 1 77 ? 22.200 -6.513 -13.053 1.00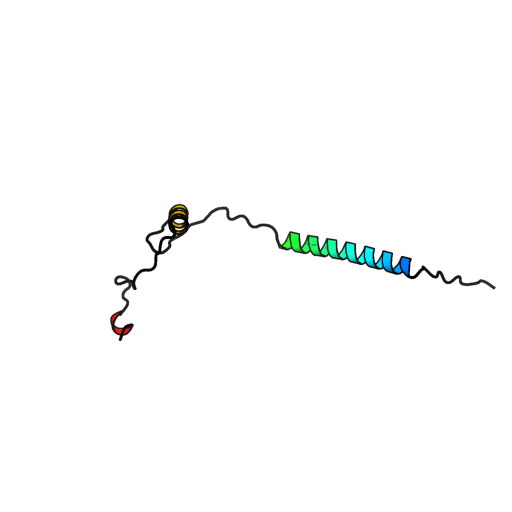 92.88 77 ARG A CA 1
ATOM 546 C C . ARG A 1 77 ? 23.377 -7.465 -12.830 1.00 92.88 77 ARG A C 1
ATOM 548 O O . ARG A 1 77 ? 23.770 -7.678 -11.687 1.00 92.88 77 ARG A O 1
ATOM 555 N N . GLY A 1 78 ? 23.930 -8.031 -13.907 1.00 93.69 78 GLY A N 1
ATOM 556 C CA . GLY A 1 78 ? 25.070 -8.956 -13.857 1.00 93.69 78 GLY A CA 1
ATOM 557 C C . GLY A 1 78 ? 24.719 -10.366 -13.372 1.00 93.69 78 GLY A C 1
ATOM 558 O O . GLY A 1 78 ? 25.579 -11.048 -12.826 1.00 93.69 78 GLY A O 1
ATOM 559 N N . TRP A 1 79 ? 23.461 -10.789 -13.518 1.00 93.19 79 TRP A N 1
ATOM 560 C CA . TRP A 1 79 ? 23.020 -12.123 -13.107 1.00 93.19 79 TRP A CA 1
ATOM 561 C C . TRP A 1 79 ? 23.364 -13.152 -14.184 1.00 93.19 79 TRP A C 1
ATOM 563 O O . TRP A 1 79 ? 23.107 -12.919 -15.366 1.00 93.19 79 TRP A O 1
ATOM 573 N N . ASP A 1 80 ? 23.890 -14.308 -13.778 1.00 91.56 80 ASP A N 1
ATOM 574 C CA . ASP A 1 80 ? 24.028 -15.456 -14.675 1.00 91.56 80 ASP A CA 1
ATOM 575 C C . ASP A 1 80 ? 22.691 -16.199 -14.769 1.00 91.56 80 ASP A C 1
ATOM 577 O O . ASP A 1 80 ? 22.410 -17.141 -14.029 1.00 91.56 80 ASP A O 1
ATOM 581 N N . LEU A 1 81 ? 21.833 -15.730 -15.674 1.00 91.50 81 LEU A N 1
ATOM 582 C CA . LEU A 1 81 ? 20.523 -16.339 -15.900 1.00 91.50 81 LEU A CA 1
ATOM 583 C C . LEU A 1 81 ? 20.637 -17.746 -16.501 1.00 91.50 81 LEU A C 1
ATOM 585 O O . LEU A 1 81 ? 19.732 -18.552 -16.317 1.00 91.50 81 LEU A O 1
ATOM 589 N N . THR A 1 82 ? 21.744 -18.065 -17.177 1.00 90.19 82 THR A N 1
ATOM 590 C CA . THR A 1 82 ? 21.945 -19.391 -17.777 1.00 90.19 82 THR A CA 1
ATOM 591 C C . THR A 1 82 ? 22.096 -20.444 -16.687 1.00 90.19 82 THR A C 1
ATOM 593 O O . THR A 1 82 ? 21.441 -21.479 -16.750 1.00 90.19 82 THR A O 1
ATOM 596 N N . ALA A 1 83 ? 22.889 -20.152 -15.653 1.00 91.38 83 ALA A N 1
ATOM 597 C CA . ALA A 1 83 ? 23.045 -21.034 -14.498 1.00 91.38 83 ALA A CA 1
ATOM 598 C C . ALA A 1 83 ? 21.770 -21.161 -13.639 1.00 91.38 83 ALA A C 1
ATOM 600 O O . ALA A 1 83 ? 21.619 -22.136 -12.910 1.00 91.38 83 ALA A O 1
ATOM 601 N N . LEU A 1 84 ? 20.854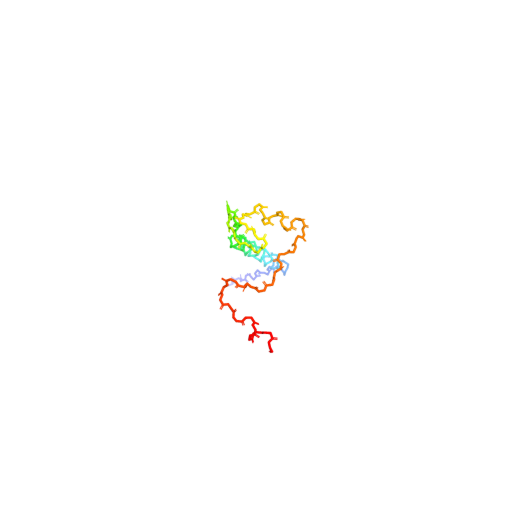 -20.186 -13.690 1.00 87.75 84 LEU A N 1
ATOM 602 C CA . LEU A 1 84 ? 19.610 -20.202 -12.904 1.00 87.75 84 LEU A CA 1
ATOM 603 C C . LEU A 1 84 ? 18.478 -21.016 -13.544 1.00 87.75 84 LEU A C 1
ATOM 605 O O . LEU A 1 84 ? 17.562 -21.432 -12.835 1.00 87.75 84 LEU A O 1
ATOM 609 N N . PHE A 1 85 ? 18.518 -21.221 -14.861 1.00 82.12 85 PHE A N 1
ATOM 610 C CA . PHE A 1 85 ? 17.484 -21.939 -15.615 1.00 82.12 85 PHE A CA 1
ATOM 611 C C . PHE A 1 85 ? 17.939 -23.313 -16.141 1.00 82.12 85 PHE A C 1
ATOM 613 O O . PHE A 1 85 ? 17.221 -23.913 -16.943 1.00 82.12 85 PHE A O 1
ATOM 620 N N . SER A 1 86 ? 19.115 -23.793 -15.720 1.00 74.62 86 SER A N 1
ATOM 621 C CA . SER A 1 86 ? 19.699 -25.082 -16.125 1.00 74.62 86 SER A CA 1
ATOM 622 C C . SER A 1 86 ? 19.226 -26.258 -15.281 1.00 74.62 86 SER A C 1
ATOM 624 O O . SER A 1 86 ? 19.226 -26.094 -14.039 1.00 74.62 86 SER A O 1
#